Protein AF-A0A2Z3GTF8-F1 (afdb_monomer_lite)

Secondary structure (DSSP, 8-state):
--TTGGG-TTTTT-SS-EEEE-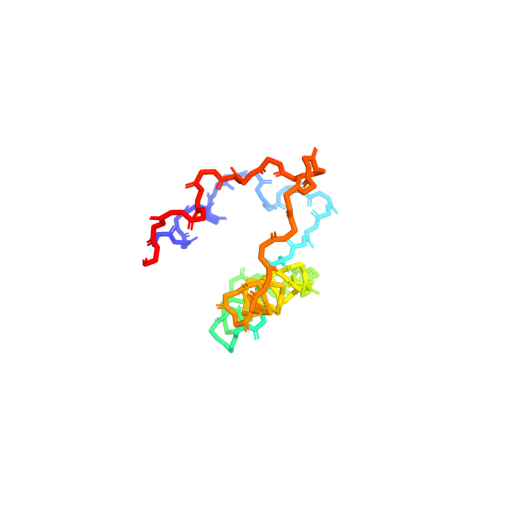--HHHHHHHHHH-TTSEEEE-HHHHHHHHHHHHHHH-SS----TT----GGGG--

Foldseek 3Di:
DPPVVLVPPCQVVDPAFAQEDQDDPVSVVVCVVPPVVHHYDHDVVNVVVVVVLVCCVPDPDDPPDPPDDPPPVNPPD

Structure (mmCIF, N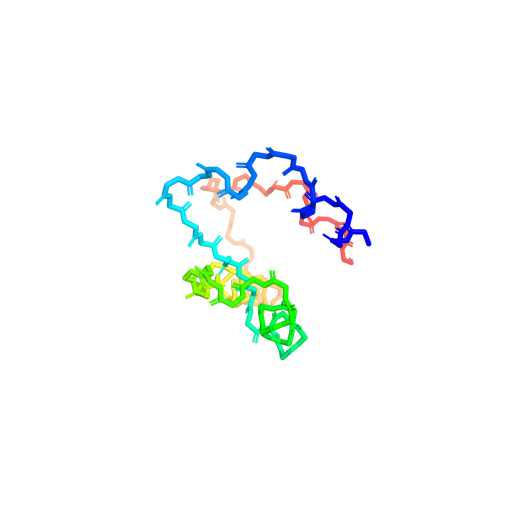/CA/C/O backbone):
data_AF-A0A2Z3GTF8-F1
#
_entry.id   AF-A0A2Z3GTF8-F1
#
loop_
_atom_site.group_PDB
_atom_site.id
_atom_site.type_symbol
_atom_site.label_atom_id
_atom_site.label_alt_id
_atom_site.label_comp_id
_atom_site.label_asym_id
_atom_site.label_entity_id
_atom_site.label_seq_id
_atom_site.pdbx_PDB_ins_code
_atom_site.Cartn_x
_atom_site.Cartn_y
_atom_site.Cartn_z
_atom_site.occupancy
_atom_site.B_iso_or_equiv
_atom_site.auth_seq_id
_atom_site.auth_comp_id
_atom_site.auth_asym_id
_atom_site.auth_atom_id
_atom_site.pdbx_PDB_model_num
ATOM 1 N N . MET A 1 1 ? 9.559 2.063 13.000 1.00 45.00 1 MET A N 1
ATOM 2 C CA . MET A 1 1 ? 9.251 3.511 13.013 1.00 45.00 1 MET A CA 1
ATOM 3 C C . MET A 1 1 ? 7.881 3.814 12.380 1.00 45.00 1 MET A C 1
ATOM 5 O O . MET A 1 1 ? 7.714 4.874 11.817 1.00 45.00 1 MET A O 1
ATOM 9 N N . MET A 1 2 ? 6.895 2.901 12.462 1.00 51.75 2 MET A N 1
ATOM 10 C CA . MET A 1 2 ? 5.559 3.080 11.845 1.00 51.75 2 MET A CA 1
ATOM 11 C C . MET A 1 2 ? 4.426 3.140 12.885 1.00 51.75 2 MET A C 1
ATOM 13 O O . MET A 1 2 ? 3.492 3.918 12.743 1.00 51.75 2 MET A O 1
ATOM 17 N N . ALA A 1 3 ? 4.527 2.381 13.983 1.00 48.25 3 ALA A N 1
ATOM 18 C CA . ALA A 1 3 ? 3.494 2.366 15.026 1.00 48.25 3 ALA A CA 1
ATOM 19 C C . ALA A 1 3 ? 3.452 3.646 15.890 1.00 48.25 3 ALA A C 1
ATOM 21 O O . ALA A 1 3 ? 2.423 3.950 16.484 1.00 48.25 3 ALA A O 1
ATOM 22 N N . ALA A 1 4 ? 4.557 4.399 15.967 1.00 49.62 4 ALA A N 1
ATOM 23 C CA . ALA A 1 4 ? 4.638 5.624 16.766 1.00 49.62 4 ALA A CA 1
ATOM 24 C C . ALA A 1 4 ? 4.073 6.846 16.019 1.00 49.62 4 ALA A C 1
ATOM 26 O O . ALA A 1 4 ? 3.312 7.613 16.603 1.00 49.62 4 ALA A O 1
ATOM 27 N N . GLU A 1 5 ? 4.358 6.991 14.719 1.00 51.47 5 GLU A N 1
ATOM 28 C CA . GLU A 1 5 ? 3.754 8.033 13.872 1.00 51.47 5 GLU A CA 1
ATOM 29 C C . GLU A 1 5 ? 2.231 7.859 13.709 1.00 51.47 5 GLU A C 1
ATOM 31 O O . GLU A 1 5 ? 1.501 8.842 13.603 1.00 51.47 5 GLU A O 1
ATOM 36 N N . ALA A 1 6 ? 1.738 6.618 13.746 1.00 51.53 6 ALA A N 1
ATOM 37 C CA . ALA A 1 6 ? 0.315 6.276 13.682 1.00 51.53 6 ALA A CA 1
ATOM 38 C C . ALA A 1 6 ? -0.530 6.831 14.845 1.00 51.53 6 ALA A C 1
ATOM 40 O O . ALA A 1 6 ? -1.735 7.030 14.704 1.00 51.53 6 ALA A O 1
ATOM 41 N N . GLN A 1 7 ? 0.098 7.066 16.000 1.00 52.25 7 GLN A N 1
ATOM 42 C CA . GLN A 1 7 ? -0.527 7.582 17.223 1.00 52.25 7 GLN A CA 1
ATOM 43 C C . GLN A 1 7 ? -0.439 9.117 17.321 1.00 52.25 7 GLN A C 1
ATOM 45 O O . GLN A 1 7 ? -0.583 9.688 18.401 1.00 52.25 7 GLN A O 1
ATOM 50 N N . GLN A 1 8 ? -0.209 9.819 16.206 1.00 51.03 8 GLN A N 1
ATOM 51 C CA . GLN A 1 8 ? -0.391 11.270 16.154 1.00 51.03 8 GLN A CA 1
ATOM 52 C C . GLN A 1 8 ? -1.873 11.602 16.459 1.00 51.03 8 GLN A C 1
ATOM 54 O O . GLN A 1 8 ? -2.759 11.064 15.786 1.00 51.03 8 GLN A O 1
ATOM 59 N N . PRO A 1 9 ? -2.175 12.492 17.428 1.00 54.88 9 PRO A N 1
ATOM 60 C CA . PRO A 1 9 ? -3.492 12.656 18.082 1.00 54.88 9 PRO A CA 1
ATOM 61 C C . PRO A 1 9 ? -4.631 13.243 17.213 1.00 54.88 9 PRO A C 1
ATOM 63 O O . PRO A 1 9 ? -5.611 13.796 17.726 1.00 54.88 9 PRO A O 1
ATOM 66 N N . HIS A 1 10 ? -4.497 13.168 15.889 1.00 54.19 10 HIS A N 1
ATOM 67 C CA . HIS A 1 10 ? -5.444 13.710 14.919 1.00 54.19 10 HIS A CA 1
ATOM 68 C C . HIS A 1 10 ? -5.814 12.745 13.781 1.00 54.19 10 HIS A C 1
ATOM 70 O O . HIS A 1 10 ? -6.755 13.042 13.043 1.00 54.19 10 HIS A O 1
ATOM 76 N N . PHE A 1 11 ? -5.132 11.602 13.628 1.00 56.59 11 PHE A N 1
ATOM 77 C CA . PHE A 1 11 ? -5.470 10.611 12.592 1.00 56.59 11 PHE A CA 1
ATOM 78 C C . PHE A 1 11 ? -6.821 9.931 12.852 1.00 56.59 11 PHE A C 1
ATOM 80 O O . PHE A 1 11 ? -7.581 9.651 11.926 1.00 56.59 11 PHE A O 1
ATOM 87 N N . ASP A 1 12 ? -7.167 9.743 14.122 1.00 59.59 12 ASP A N 1
ATOM 88 C CA . ASP A 1 12 ? -8.461 9.250 14.586 1.00 59.59 12 ASP A CA 1
ATOM 89 C C . ASP A 1 12 ? -9.599 10.266 14.360 1.00 59.59 12 ASP A C 1
ATOM 91 O O . ASP A 1 12 ? -10.748 9.878 14.141 1.00 59.59 12 ASP A O 1
ATOM 95 N N . LYS A 1 13 ? -9.301 11.570 14.351 1.00 63.47 13 LYS A N 1
ATOM 96 C CA . LYS A 1 13 ? -10.294 12.645 14.151 1.00 63.47 13 LYS A CA 1
ATOM 97 C C . LYS A 1 13 ? -10.568 12.979 12.684 1.00 63.47 13 LYS A C 1
ATOM 99 O O . LYS A 1 13 ? -11.494 13.742 12.397 1.00 63.47 13 LYS A O 1
ATOM 104 N N . ALA A 1 14 ? -9.797 12.429 11.748 1.00 68.62 14 ALA A N 1
ATOM 105 C CA . ALA A 1 14 ? -10.022 12.641 10.325 1.00 68.62 14 ALA A CA 1
ATOM 106 C C . ALA A 1 14 ? -11.361 12.020 9.886 1.00 68.62 14 ALA A C 1
ATOM 108 O O . ALA A 1 14 ? -11.628 10.840 10.106 1.00 68.62 14 ALA A O 1
ATOM 109 N N . ARG A 1 15 ? -12.211 12.818 9.220 1.00 67.56 15 ARG A N 1
ATOM 110 C CA . ARG A 1 15 ? -13.522 12.365 8.708 1.00 67.56 15 ARG A CA 1
ATOM 111 C C . ARG A 1 15 ? -13.400 11.353 7.565 1.00 67.56 15 ARG A C 1
ATOM 113 O O . ARG A 1 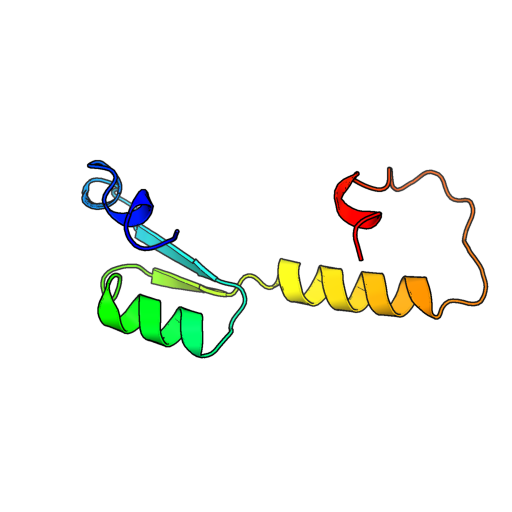15 ? -14.359 10.654 7.258 1.00 67.56 15 ARG A O 1
ATOM 120 N N . ARG A 1 16 ? -12.243 11.322 6.901 1.00 74.19 16 ARG A N 1
ATOM 121 C CA . ARG A 1 16 ? -11.881 10.355 5.864 1.00 74.19 16 ARG A CA 1
ATOM 122 C C . ARG A 1 16 ? -10.638 9.623 6.344 1.00 74.19 16 ARG A C 1
ATOM 124 O O . ARG A 1 16 ? -9.600 10.252 6.528 1.00 74.19 16 ARG A O 1
ATOM 131 N N . ARG A 1 17 ? -10.783 8.323 6.572 1.00 82.56 17 ARG A N 1
ATOM 132 C CA . ARG A 1 17 ? -9.743 7.430 7.077 1.00 82.56 17 ARG A CA 1
ATOM 133 C C . ARG A 1 17 ? -9.373 6.478 5.949 1.00 82.56 17 ARG A C 1
ATOM 135 O O . ARG A 1 17 ? -10.180 5.626 5.596 1.00 82.56 17 ARG A O 1
ATOM 142 N N . ALA A 1 18 ? -8.204 6.678 5.355 1.00 87.94 18 ALA A N 1
ATOM 143 C CA . ALA A 1 18 ? -7.678 5.830 4.294 1.00 87.94 18 ALA A CA 1
ATOM 144 C C . ALA A 1 18 ? -6.319 5.283 4.729 1.00 87.94 18 ALA A C 1
ATOM 146 O O . ALA A 1 18 ? -5.486 6.036 5.235 1.00 87.94 18 ALA A O 1
ATOM 147 N N . PHE A 1 19 ? -6.120 3.986 4.543 1.00 88.44 19 PHE A N 1
ATOM 148 C CA . PHE A 1 19 ? -4.853 3.303 4.745 1.00 88.44 19 PHE A CA 1
ATOM 149 C C . PHE A 1 19 ? -4.302 2.954 3.364 1.00 88.44 19 PHE A C 1
ATOM 151 O O . PHE A 1 19 ? -4.847 2.086 2.692 1.00 88.44 19 PHE A O 1
ATOM 158 N N . MET A 1 20 ? -3.272 3.671 2.914 1.00 91.12 20 MET A N 1
ATOM 159 C CA . MET A 1 20 ? -2.643 3.437 1.613 1.00 91.12 20 MET A CA 1
ATOM 160 C C . MET A 1 20 ? -1.311 2.710 1.798 1.00 91.12 20 MET A C 1
ATOM 162 O O . MET A 1 20 ? -0.480 3.173 2.577 1.00 91.12 20 MET A O 1
ATOM 166 N N . ALA A 1 21 ? -1.119 1.597 1.091 1.00 90.19 21 ALA A N 1
ATOM 167 C CA . ALA A 1 21 ? 0.081 0.766 1.190 1.00 90.19 21 ALA A CA 1
ATOM 168 C C . ALA A 1 21 ? 0.442 0.101 -0.148 1.00 90.19 21 ALA A C 1
ATOM 170 O O . ALA A 1 21 ? -0.400 0.006 -1.042 1.00 90.19 21 ALA A O 1
ATOM 171 N N . ASP A 1 22 ? 1.684 -0.372 -0.282 1.00 87.12 22 ASP A N 1
ATOM 172 C CA . ASP A 1 22 ? 2.240 -0.906 -1.538 1.00 87.12 22 ASP A CA 1
ATOM 173 C C . ASP A 1 22 ? 1.681 -2.284 -1.945 1.00 87.12 22 ASP A C 1
ATOM 175 O O . ASP A 1 22 ? 1.828 -2.713 -3.091 1.00 87.12 22 ASP A O 1
ATOM 179 N N . GLY A 1 23 ? 0.992 -2.961 -1.025 1.00 86.31 23 GLY A N 1
ATOM 180 C CA . GLY A 1 23 ? 0.362 -4.254 -1.258 1.00 86.31 23 GLY A CA 1
ATOM 181 C C . GLY A 1 23 ? 1.063 -5.453 -0.636 1.00 86.31 23 GLY A C 1
ATOM 182 O O . GLY A 1 23 ? 0.578 -6.575 -0.812 1.00 86.31 23 GLY A O 1
ATOM 183 N N . THR A 1 24 ? 2.156 -5.257 0.104 1.00 88.00 24 THR A N 1
ATOM 184 C CA . THR A 1 24 ? 2.823 -6.349 0.819 1.00 88.00 24 THR A CA 1
ATOM 185 C C . THR A 1 24 ? 1.912 -6.981 1.881 1.00 88.00 24 THR A C 1
ATOM 187 O O . THR A 1 24 ? 1.083 -6.331 2.517 1.00 88.00 24 THR A O 1
ATOM 190 N N . ALA A 1 25 ? 2.078 -8.287 2.125 1.00 88.44 25 ALA A N 1
ATOM 191 C CA . ALA A 1 25 ? 1.295 -9.006 3.139 1.00 88.44 25 ALA A CA 1
ATOM 192 C C . ALA A 1 25 ? 1.477 -8.427 4.556 1.00 88.44 25 ALA A C 1
ATOM 194 O O . ALA A 1 25 ? 0.568 -8.497 5.386 1.00 88.44 25 ALA A O 1
ATOM 195 N N . TYR A 1 26 ? 2.646 -7.840 4.825 1.00 87.19 26 TYR A N 1
ATOM 196 C CA . TYR A 1 26 ? 2.940 -7.179 6.090 1.00 87.19 26 TYR A CA 1
ATOM 197 C C . TYR A 1 26 ? 2.076 -5.926 6.295 1.00 87.19 26 TYR A C 1
ATOM 199 O O . TYR A 1 26 ? 1.513 -5.743 7.379 1.00 87.19 26 TYR A O 1
ATOM 207 N N . ASP A 1 27 ? 1.889 -5.112 5.259 1.00 88.19 27 ASP A N 1
ATOM 208 C CA . ASP A 1 27 ? 1.047 -3.919 5.345 1.00 88.19 27 ASP A CA 1
ATOM 209 C C . ASP A 1 27 ? -0.412 -4.274 5.620 1.00 88.19 27 ASP A C 1
ATOM 211 O O . ASP A 1 27 ? -1.056 -3.643 6.459 1.00 88.19 27 ASP A O 1
ATOM 215 N N . TRP A 1 28 ? -0.915 -5.354 5.019 1.00 88.69 28 TRP A N 1
ATOM 216 C CA . TRP A 1 28 ? -2.269 -5.837 5.299 1.00 88.69 28 TRP A CA 1
ATOM 217 C C . TRP A 1 28 ? -2.417 -6.408 6.705 1.00 88.69 28 TRP A C 1
ATOM 219 O O . TRP A 1 28 ? -3.434 -6.176 7.353 1.00 88.69 28 TRP A O 1
ATOM 229 N N . SER A 1 29 ? -1.387 -7.071 7.234 1.00 90.94 29 SER A N 1
ATOM 230 C CA . SER A 1 29 ? -1.385 -7.473 8.646 1.00 90.94 29 SER A CA 1
ATOM 231 C C . SER A 1 29 ? -1.396 -6.264 9.594 1.00 90.94 29 SER A C 1
ATOM 233 O O . SER A 1 29 ? -2.065 -6.290 10.626 1.00 90.94 29 SER A O 1
ATOM 235 N N . THR A 1 30 ? -0.728 -5.169 9.214 1.00 88.62 30 THR A N 1
ATOM 236 C CA . THR A 1 30 ? -0.716 -3.909 9.972 1.00 88.62 30 THR A CA 1
ATOM 237 C C . THR A 1 30 ? -2.072 -3.209 9.912 1.00 88.62 30 THR A C 1
ATOM 239 O O . THR A 1 30 ? -2.553 -2.715 10.935 1.00 88.62 30 THR A O 1
ATOM 242 N N . HIS A 1 31 ? -2.715 -3.201 8.741 1.00 89.50 31 HIS A N 1
ATOM 243 C CA . HIS A 1 31 ? -4.075 -2.690 8.571 1.00 89.50 31 HIS A CA 1
ATOM 244 C C . HIS A 1 31 ? -5.057 -3.428 9.478 1.00 89.50 31 HIS A C 1
ATOM 246 O O . HIS A 1 31 ? -5.718 -2.790 10.292 1.00 89.50 31 HIS A O 1
ATOM 252 N N . LEU A 1 32 ? -5.061 -4.761 9.428 1.00 88.81 32 LEU A N 1
ATOM 253 C CA . LEU A 1 32 ? -5.921 -5.592 10.272 1.00 88.81 32 LEU A CA 1
ATOM 254 C C . LEU A 1 32 ? -5.646 -5.400 11.773 1.00 88.81 32 LEU A C 1
ATOM 256 O O . LEU A 1 32 ? -6.570 -5.469 12.575 1.00 88.81 32 LEU A O 1
ATOM 260 N N . GLY A 1 33 ? -4.392 -5.152 12.166 1.00 90.25 33 GLY A N 1
ATOM 261 C C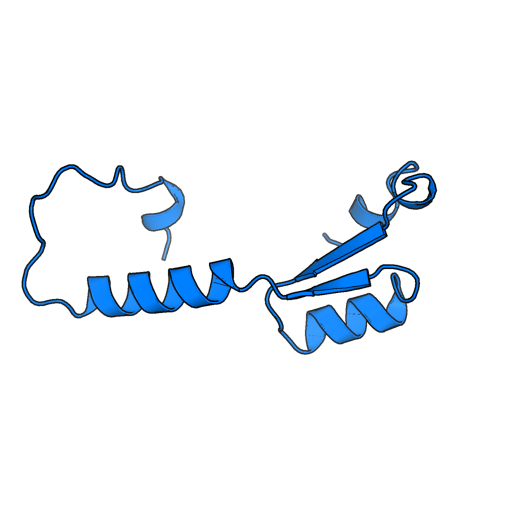A . GLY A 1 33 ? -4.013 -5.008 13.575 1.00 90.25 33 GLY A CA 1
ATOM 262 C C . GLY A 1 33 ? -4.298 -3.635 14.191 1.00 90.25 33 GLY A C 1
ATOM 263 O O . GLY A 1 33 ? -4.598 -3.554 15.381 1.00 90.25 33 GLY A O 1
ATOM 264 N N . TYR A 1 34 ? -4.186 -2.554 13.413 1.00 85.44 34 TYR A N 1
ATOM 265 C CA . TYR A 1 34 ? -4.190 -1.185 13.956 1.00 85.44 34 TYR A CA 1
ATOM 266 C C . TYR A 1 34 ? -5.158 -0.226 13.260 1.00 85.44 34 TYR A C 1
ATOM 268 O O . TYR A 1 34 ? -5.527 0.796 13.839 1.00 85.44 34 TYR A O 1
ATOM 276 N N . PHE A 1 35 ? -5.581 -0.535 12.035 1.00 86.31 35 PHE A N 1
ATOM 277 C CA . PHE A 1 35 ? -6.317 0.389 11.174 1.00 86.31 35 PHE A CA 1
ATOM 278 C C . PHE A 1 35 ? -7.524 -0.255 10.494 1.00 86.31 35 PHE A C 1
ATOM 280 O O . PHE A 1 35 ? -7.952 0.224 9.451 1.00 86.31 35 PHE A O 1
ATOM 287 N N . GLU A 1 36 ? -8.127 -1.280 11.096 1.00 86.56 36 GLU A N 1
ATOM 288 C CA . GLU A 1 36 ? -9.258 -2.018 10.512 1.00 86.56 36 GLU A CA 1
ATOM 289 C C . GLU A 1 36 ? -10.422 -1.096 10.090 1.00 86.56 36 GLU A C 1
ATOM 291 O O . GLU A 1 36 ? -11.122 -1.356 9.118 1.00 86.56 36 GLU A O 1
ATOM 296 N N . THR A 1 37 ? -10.600 0.038 10.781 1.00 87.00 37 THR A N 1
ATOM 297 C CA . THR A 1 37 ? -11.643 1.037 10.468 1.00 87.00 37 THR A CA 1
ATOM 298 C C . THR A 1 37 ? -11.301 1.996 9.319 1.00 87.00 37 THR A C 1
ATOM 300 O O . THR A 1 37 ? -12.110 2.864 8.988 1.00 87.00 37 THR A O 1
ATOM 303 N N . PHE A 1 38 ? -10.099 1.907 8.752 1.00 89.00 38 PHE A N 1
ATOM 304 C CA . PHE A 1 38 ? -9.635 2.741 7.646 1.00 89.00 38 PHE A CA 1
ATOM 305 C C . PHE A 1 38 ? -9.898 2.011 6.331 1.00 89.00 38 PHE A C 1
ATOM 307 O O . PHE A 1 38 ? -9.660 0.811 6.241 1.00 89.00 38 PHE A O 1
ATOM 314 N N . GLU A 1 39 ? -10.333 2.736 5.301 1.00 91.31 39 GLU A N 1
ATOM 315 C CA . GLU A 1 39 ? -10.502 2.164 3.962 1.00 91.31 39 GLU A CA 1
ATOM 316 C C . GLU A 1 39 ? -9.126 1.768 3.399 1.00 91.31 39 GLU A C 1
ATOM 318 O O . GLU A 1 39 ? -8.268 2.651 3.260 1.00 91.31 39 GLU A O 1
ATOM 323 N N . PRO A 1 40 ? -8.878 0.482 3.093 1.00 91.38 40 PRO A N 1
ATOM 324 C CA . PRO A 1 40 ? -7.610 0.051 2.523 1.00 91.38 40 PRO A CA 1
ATOM 325 C C . PRO A 1 40 ? -7.530 0.438 1.039 1.00 91.38 40 PRO A C 1
ATOM 327 O O . PRO A 1 40 ? -8.413 0.124 0.245 1.00 91.38 40 PRO A O 1
ATOM 330 N N . ILE A 1 41 ? -6.446 1.103 0.645 1.00 92.38 41 ILE A N 1
ATOM 331 C CA . ILE A 1 41 ? -6.180 1.534 -0.730 1.00 92.38 41 ILE A CA 1
ATOM 332 C C . ILE A 1 41 ? -4.809 1.006 -1.153 1.00 92.38 41 ILE A C 1
ATOM 334 O O . ILE A 1 41 ? -3.807 1.217 -0.477 1.00 92.38 41 ILE A O 1
ATOM 338 N N . VAL A 1 42 ? -4.749 0.339 -2.301 1.00 92.06 42 VAL A N 1
ATOM 339 C CA . VAL A 1 42 ? -3.483 -0.134 -2.876 1.00 92.06 42 VAL A CA 1
ATOM 340 C C . VAL A 1 42 ? -2.782 1.013 -3.605 1.00 92.06 42 VAL A C 1
ATOM 342 O O . VAL A 1 42 ? -3.376 1.654 -4.475 1.00 92.06 42 VAL A O 1
ATOM 345 N N . ASP A 1 43 ? -1.506 1.243 -3.298 1.00 90.75 43 ASP A N 1
ATOM 346 C CA . ASP A 1 43 ? -0.638 2.157 -4.038 1.00 90.75 43 ASP A CA 1
ATOM 347 C C . ASP A 1 43 ? -0.136 1.498 -5.336 1.00 90.75 43 ASP A C 1
ATOM 349 O O . ASP A 1 43 ? 0.935 0.895 -5.409 1.00 90.75 43 ASP A O 1
ATOM 353 N N . PHE A 1 44 ? -0.926 1.636 -6.403 1.00 88.62 44 PHE A N 1
ATOM 354 C CA . PHE A 1 44 ? -0.542 1.174 -7.739 1.00 88.62 44 PHE A CA 1
ATOM 355 C C . PHE A 1 44 ? 0.661 1.937 -8.323 1.00 88.62 44 PHE A C 1
ATOM 357 O O . PHE A 1 44 ? 1.386 1.398 -9.166 1.00 88.62 44 PHE A O 1
ATOM 364 N N . LEU A 1 45 ? 0.895 3.185 -7.895 1.00 90.38 45 LEU A N 1
ATOM 365 C CA . LEU A 1 45 ? 1.999 3.992 -8.412 1.00 90.38 45 LEU A CA 1
ATOM 366 C C . LEU A 1 45 ? 3.342 3.356 -8.043 1.00 90.38 45 LEU A C 1
ATOM 368 O O . LEU A 1 45 ? 4.265 3.373 -8.856 1.00 90.38 45 LEU A O 1
ATOM 372 N N . HIS A 1 46 ? 3.423 2.723 -6.873 1.00 86.69 46 HIS A N 1
ATOM 373 C CA . HIS A 1 46 ? 4.592 1.966 -6.442 1.00 86.69 46 HIS A CA 1
ATOM 374 C C . HIS A 1 46 ? 4.988 0.875 -7.455 1.00 86.69 46 HIS A C 1
ATOM 376 O O . HIS A 1 46 ? 6.125 0.834 -7.935 1.00 86.69 46 HIS A O 1
ATOM 382 N N . ALA A 1 47 ? 4.028 0.039 -7.863 1.00 87.56 47 ALA A N 1
ATOM 383 C CA . ALA A 1 47 ? 4.251 -1.017 -8.852 1.00 87.56 47 ALA A CA 1
ATOM 384 C C . ALA A 1 47 ? 4.608 -0.452 -10.240 1.00 87.56 47 ALA A C 1
ATOM 386 O O . ALA A 1 47 ? 5.509 -0.961 -10.913 1.00 87.56 47 ALA A O 1
ATOM 387 N N . ALA A 1 48 ? 3.943 0.629 -10.658 1.00 90.12 48 ALA A N 1
ATOM 388 C CA . ALA A 1 48 ? 4.222 1.293 -11.929 1.00 90.12 48 ALA A CA 1
ATOM 389 C C . ALA A 1 48 ? 5.648 1.874 -11.982 1.00 90.12 48 ALA A C 1
ATOM 391 O O . ALA A 1 48 ? 6.344 1.719 -12.988 1.00 90.12 48 ALA A O 1
ATOM 392 N N . CYS A 1 49 ? 6.114 2.489 -10.891 1.00 90.19 49 CYS A N 1
ATOM 393 C CA . CYS A 1 49 ? 7.475 3.010 -10.764 1.00 90.19 49 CYS A CA 1
ATOM 394 C C . CYS A 1 49 ? 8.528 1.903 -10.853 1.00 90.19 49 CYS A C 1
ATOM 396 O O . CYS A 1 49 ? 9.551 2.094 -11.516 1.00 90.19 49 CYS A O 1
ATOM 398 N N . TYR A 1 50 ? 8.278 0.739 -10.245 1.00 87.62 50 TYR A N 1
ATOM 399 C CA . TYR A 1 50 ? 9.166 -0.416 -10.381 1.00 87.62 50 TYR A CA 1
ATOM 400 C C . TYR A 1 50 ? 9.221 -0.921 -11.819 1.00 87.62 50 TYR A C 1
ATOM 402 O O . TYR A 1 50 ? 10.313 -1.061 -12.364 1.00 87.62 50 TYR A O 1
ATOM 410 N N . ALA A 1 51 ? 8.069 -1.118 -12.466 1.00 89.12 51 ALA A N 1
ATOM 411 C CA . ALA A 1 51 ? 8.017 -1.566 -13.857 1.00 89.12 51 ALA A CA 1
ATOM 412 C C . ALA A 1 51 ? 8.756 -0.601 -14.799 1.00 89.12 51 ALA A C 1
ATOM 414 O O . ALA A 1 51 ? 9.550 -1.032 -15.637 1.00 89.12 51 ALA A O 1
ATOM 415 N N . PHE A 1 52 ? 8.545 0.707 -14.624 1.00 89.12 52 PHE A N 1
ATOM 416 C CA . PHE A 1 52 ? 9.258 1.735 -15.377 1.00 89.12 52 PHE A CA 1
AT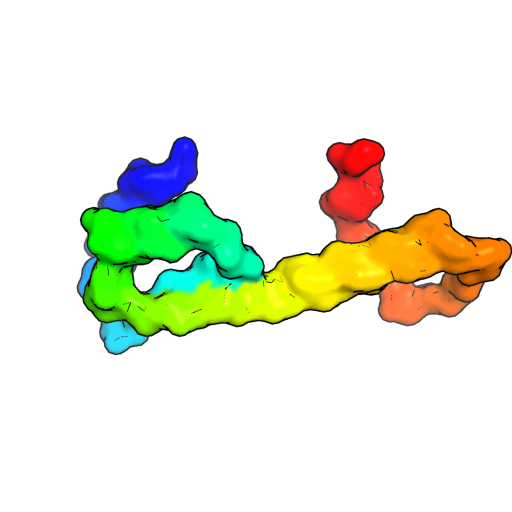OM 417 C C . PHE A 1 52 ? 10.768 1.687 -15.121 1.00 89.12 52 PHE A C 1
ATOM 419 O O . PHE A 1 52 ? 11.547 1.675 -16.072 1.00 89.12 52 PHE A O 1
ATOM 426 N N . SER A 1 53 ? 11.188 1.614 -13.856 1.00 84.81 53 SER A N 1
ATOM 427 C CA . SER A 1 53 ? 12.607 1.564 -13.479 1.00 84.81 53 SER A CA 1
ATOM 428 C C . SER A 1 53 ? 13.299 0.325 -14.044 1.00 84.81 53 SER A C 1
ATOM 430 O O . SER A 1 53 ? 14.385 0.429 -14.612 1.00 84.81 53 SER A O 1
ATOM 432 N N . SER A 1 54 ? 12.654 -0.841 -13.968 1.00 88.62 54 SER A N 1
ATOM 433 C CA . SER A 1 54 ? 13.162 -2.079 -14.560 1.00 88.62 54 SER A CA 1
ATOM 434 C C . SER A 1 54 ? 13.284 -1.969 -16.078 1.00 88.62 54 SER A C 1
ATOM 436 O O . SER A 1 54 ? 14.323 -2.329 -16.628 1.00 88.62 54 SER A O 1
ATOM 438 N N . ALA A 1 55 ? 12.269 -1.425 -16.758 1.00 89.00 55 ALA A N 1
ATOM 439 C CA . ALA A 1 55 ? 12.305 -1.213 -18.203 1.00 89.00 55 ALA A CA 1
ATOM 440 C C . ALA A 1 55 ? 13.406 -0.221 -18.617 1.00 89.00 55 ALA A C 1
ATOM 442 O O . ALA A 1 55 ? 14.106 -0.452 -19.603 1.00 89.00 55 ALA A O 1
ATOM 443 N N . ALA A 1 56 ? 13.595 0.857 -17.854 1.00 86.25 56 ALA A N 1
ATOM 444 C CA . ALA A 1 56 ? 14.645 1.842 -18.087 1.00 86.25 56 ALA A CA 1
ATOM 445 C C . ALA A 1 56 ? 16.050 1.245 -17.900 1.00 86.25 56 ALA A C 1
ATOM 447 O O . ALA A 1 56 ? 16.933 1.519 -18.709 1.00 86.25 56 ALA A O 1
ATOM 448 N N . ALA A 1 57 ? 16.248 0.396 -16.887 1.00 86.19 57 ALA A N 1
ATOM 449 C CA . ALA A 1 57 ? 17.537 -0.232 -16.595 1.00 86.19 57 ALA A CA 1
ATOM 450 C C . ALA A 1 57 ? 17.998 -1.220 -17.683 1.00 86.19 57 ALA A C 1
ATOM 452 O O . ALA A 1 57 ? 19.197 -1.357 -17.917 1.00 86.19 57 ALA A O 1
ATOM 453 N N . VAL A 1 58 ? 17.060 -1.894 -18.357 1.00 84.88 58 VAL A N 1
ATOM 454 C CA . VAL A 1 58 ? 17.364 -2.877 -19.417 1.00 84.88 58 VAL A CA 1
ATOM 455 C C . VAL A 1 58 ? 17.242 -2.308 -20.832 1.00 84.88 58 VAL A C 1
ATOM 457 O O . VAL A 1 58 ? 17.540 -3.004 -21.802 1.00 84.88 58 VAL A O 1
ATOM 460 N N . SER A 1 59 ? 16.802 -1.054 -20.977 1.00 79.75 59 SER A N 1
ATOM 461 C CA . SER A 1 59 ? 16.641 -0.425 -22.286 1.00 79.75 59 SER A CA 1
ATOM 462 C C . SER A 1 59 ? 18.009 -0.091 -22.901 1.00 79.75 59 SER A C 1
ATOM 464 O O . SER A 1 59 ? 18.758 0.706 -22.334 1.00 79.75 59 SER A O 1
ATOM 466 N N . PRO A 1 60 ? 18.342 -0.622 -24.094 1.00 66.25 60 PRO A N 1
ATOM 467 C CA . PRO A 1 60 ? 19.648 -0.426 -24.736 1.00 66.25 60 PRO A CA 1
ATOM 468 C C . PRO A 1 60 ? 19.871 1.003 -25.255 1.00 66.25 60 PRO A C 1
ATOM 470 O O . PRO A 1 60 ? 20.954 1.345 -25.725 1.00 66.25 60 PRO A O 1
ATOM 473 N N . THR A 1 61 ? 18.848 1.855 -25.207 1.00 63.16 61 THR A N 1
ATOM 474 C CA . THR A 1 61 ? 18.893 3.229 -25.698 1.00 63.16 61 THR A CA 1
ATOM 475 C C . THR A 1 61 ? 18.377 4.140 -24.600 1.00 63.16 61 THR A C 1
ATOM 477 O O . THR A 1 61 ? 17.195 4.095 -24.282 1.00 63.16 61 THR A O 1
ATOM 480 N N . ARG A 1 62 ? 19.238 4.992 -24.031 1.00 55.75 62 ARG A N 1
ATOM 481 C CA . ARG A 1 62 ? 18.790 6.125 -23.213 1.00 55.75 62 ARG A CA 1
ATOM 482 C C . ARG A 1 62 ? 18.177 7.152 -24.167 1.00 55.75 62 ARG A C 1
ATOM 484 O O . ARG A 1 62 ? 18.941 7.789 -24.900 1.00 55.75 62 ARG A O 1
ATOM 491 N N . PRO A 1 63 ? 16.851 7.363 -24.206 1.00 49.19 63 PRO A N 1
ATOM 492 C CA . PRO A 1 63 ? 16.328 8.459 -24.989 1.00 49.19 63 PRO A CA 1
ATOM 493 C C . PRO A 1 63 ? 16.724 9.747 -24.264 1.00 49.19 63 PRO A C 1
ATOM 495 O O . PRO A 1 63 ? 16.358 9.989 -23.115 1.00 49.19 63 PRO A O 1
ATOM 498 N N . ARG A 1 64 ? 17.530 10.573 -24.933 1.00 50.47 64 ARG A N 1
ATOM 499 C CA . ARG A 1 64 ? 17.976 11.901 -24.480 1.00 50.47 64 ARG A CA 1
ATOM 500 C C . ARG A 1 64 ? 16.831 12.929 -24.538 1.00 50.47 64 ARG A C 1
ATOM 502 O O . ARG A 1 64 ? 17.033 14.073 -24.929 1.00 50.47 64 ARG A O 1
ATOM 509 N N . THR A 1 65 ? 15.611 12.522 -24.208 1.00 49.03 65 THR A N 1
ATOM 510 C CA . THR A 1 65 ? 14.436 13.393 -24.181 1.00 49.03 65 THR A CA 1
ATOM 511 C C . THR A 1 65 ? 14.288 13.984 -22.790 1.00 49.03 65 THR A C 1
ATOM 513 O O . THR A 1 65 ? 13.997 13.276 -21.830 1.00 49.03 65 THR A O 1
ATOM 516 N N . GLY A 1 66 ? 14.488 15.300 -22.699 1.00 49.31 66 GLY A N 1
ATOM 517 C CA . GLY A 1 66 ? 14.351 16.117 -21.491 1.00 49.31 66 GLY A CA 1
ATOM 518 C C . GLY A 1 66 ? 12.911 16.282 -20.999 1.00 49.31 66 GLY A C 1
ATOM 519 O O . GLY A 1 66 ? 12.508 17.391 -20.675 1.00 49.31 66 GLY A O 1
ATOM 520 N N . LEU A 1 67 ? 12.133 15.200 -20.965 1.00 49.62 67 LEU A N 1
ATOM 521 C CA . LEU A 1 67 ? 10.765 15.191 -20.442 1.00 49.62 67 LEU A CA 1
ATOM 522 C C . LEU A 1 67 ? 10.693 14.769 -18.969 1.00 49.62 67 LEU A C 1
ATOM 524 O O . LEU A 1 67 ? 9.628 14.872 -18.371 1.00 49.62 67 LEU A O 1
ATOM 528 N N . ILE A 1 68 ? 11.794 14.298 -18.372 1.00 54.84 68 ILE A N 1
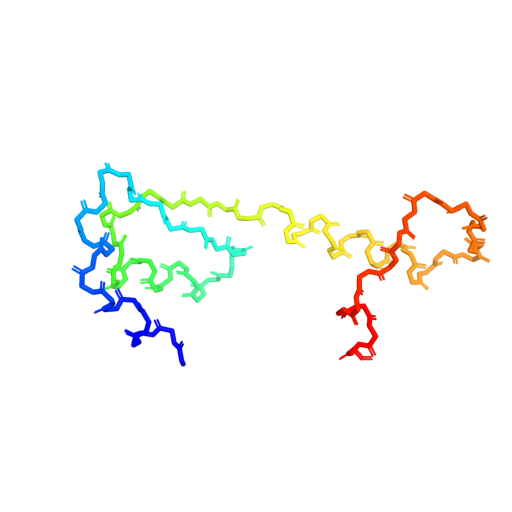ATOM 529 C CA . ILE A 1 68 ? 11.777 13.748 -17.013 1.00 54.84 68 ILE A CA 1
ATOM 530 C C . ILE A 1 68 ? 13.035 14.198 -16.268 1.00 54.84 68 ILE A C 1
ATOM 532 O O . ILE A 1 68 ? 14.152 13.805 -16.601 1.00 54.84 68 ILE A O 1
ATOM 536 N N . HIS A 1 69 ? 12.853 15.058 -15.266 1.00 54.34 69 HIS A N 1
ATOM 537 C CA . HIS A 1 69 ? 13.891 15.351 -14.286 1.00 54.34 69 HIS A CA 1
ATOM 538 C C . HIS A 1 69 ? 13.973 14.141 -13.357 1.00 54.34 69 HIS A C 1
ATOM 540 O O . HIS A 1 69 ? 13.005 13.854 -12.656 1.00 54.34 69 HIS A O 1
ATOM 546 N N . GLU A 1 70 ? 15.087 13.410 -13.367 1.00 55.81 70 GLU A N 1
ATOM 547 C CA . GLU A 1 70 ? 15.252 12.261 -12.473 1.00 55.81 70 GLU A CA 1
ATOM 548 C C . GLU A 1 70 ? 15.197 12.762 -11.021 1.00 55.81 70 GLU A C 1
ATOM 550 O O . GLU A 1 70 ? 16.007 13.619 -10.634 1.00 55.81 70 GLU A O 1
ATOM 555 N N . PRO A 1 71 ? 14.217 12.318 -10.217 1.00 53.50 71 PRO A N 1
ATOM 556 C CA . PRO A 1 71 ? 14.138 12.728 -8.829 1.00 53.50 71 PRO A CA 1
ATOM 557 C C . PRO A 1 71 ? 15.298 12.094 -8.053 1.00 53.50 71 PRO A C 1
ATOM 559 O O . PRO A 1 71 ? 15.733 10.981 -8.338 1.00 53.50 71 PRO A O 1
ATOM 562 N N . ALA A 1 72 ? 15.840 12.821 -7.076 1.00 56.09 72 ALA A N 1
ATOM 563 C CA . ALA A 1 72 ? 17.114 12.491 -6.431 1.00 56.09 72 ALA A CA 1
ATOM 564 C C . ALA A 1 72 ? 17.179 11.090 -5.783 1.00 56.09 72 ALA A C 1
ATOM 566 O O . ALA A 1 72 ? 18.274 10.558 -5.621 1.00 56.09 72 ALA A O 1
ATOM 567 N N . TRP A 1 73 ? 16.033 10.475 -5.473 1.00 57.84 73 TRP A N 1
ATOM 568 C CA . TRP A 1 73 ? 15.936 9.118 -4.926 1.00 57.84 73 TRP A CA 1
ATOM 569 C C . TRP A 1 73 ? 16.296 8.007 -5.931 1.00 57.84 73 TRP A C 1
ATOM 571 O O . TRP A 1 73 ? 16.495 6.867 -5.529 1.00 57.84 73 TRP A O 1
ATOM 581 N N . PHE A 1 74 ? 16.461 8.333 -7.218 1.00 55.00 74 PHE A N 1
ATOM 582 C CA . PHE A 1 74 ? 16.865 7.390 -8.271 1.00 55.00 74 PHE A CA 1
ATOM 583 C C . PHE A 1 74 ? 18.333 6.921 -8.161 1.00 55.00 74 PHE A C 1
ATOM 585 O O . PHE A 1 74 ? 18.734 5.975 -8.828 1.00 55.00 74 PHE A O 1
ATOM 592 N N . ARG A 1 75 ? 19.165 7.584 -7.343 1.00 48.91 75 ARG A N 1
ATOM 593 C CA . ARG A 1 75 ? 20.622 7.343 -7.258 1.00 48.91 75 ARG A CA 1
ATOM 594 C C . ARG A 1 75 ? 21.078 6.445 -6.100 1.00 48.91 75 ARG A C 1
ATOM 596 O O . ARG A 1 75 ? 22.281 6.297 -5.919 1.00 48.91 75 ARG A O 1
ATOM 603 N N . SER A 1 76 ? 20.166 5.886 -5.307 1.00 44.28 76 SER A N 1
ATOM 604 C CA . SER A 1 76 ? 20.514 5.235 -4.030 1.00 44.28 76 SER A CA 1
ATOM 605 C C . SER A 1 76 ? 20.274 3.719 -3.977 1.00 44.28 76 SER A C 1
ATOM 607 O O . SER A 1 76 ? 20.162 3.180 -2.879 1.00 44.28 76 SER A O 1
ATOM 609 N N . GLY A 1 77 ? 20.196 3.044 -5.127 1.00 42.03 77 GLY A N 1
ATOM 610 C CA . GLY A 1 77 ? 20.177 1.576 -5.223 1.00 42.03 77 GLY A CA 1
ATOM 611 C C . GLY A 1 77 ? 21.561 0.996 -5.466 1.00 42.03 77 GLY A C 1
ATOM 612 O O . GLY A 1 77 ? 22.266 1.560 -6.333 1.00 42.03 77 GLY A O 1
#

Sequence (77 aa):
MMAAEAQQPHFDKARRRAFMADGTAYDWSTHLGYFETFEPIVDFLHAACYAFSSAAAVSPTRPRTGLIHEPAWFRSG

Organism: NCBI:txid114

Radius of gyration: 17.46 Å; chains: 1; bounding box: 34×25×44 Å

pLDDT: mean 73.36, std 17.46, range [42.03, 92.38]